Protein AF-A0A7S0FG31-F1 (afdb_monomer)

Secondary structure (DSSP, 8-state):
-BT-SS--THHHHHHHHTT--EEEES-B-HHHHHHHHHTT-EEEE--HHHHHHHHHHHTSTT---EEETTTTEEE-TTS-EEE----HHHHHHHHHT--HHHHHHTTHHHHHHHHHHHHHH-GGGS-S-S---SS----TT-TTTT------

Nearest PDB structures (foldseek):
  3q3w-assembly1_A  TM=9.425E-01  e=3.812E-07  Campylobacter jejuni subsp. jejuni IA3902
  3h5j-assembly1_A  TM=9.191E-01  e=7.763E-07  Mycobacterium tuberculosis
  2b3y-assembly2_B  TM=6.853E-01  e=4.796E-03  Homo sapiens

InterPro domains:
  IPR000573 Aconitase A/isopropylmalate dehydratase small subunit, swivel domain [PF00694] (1-48)
  IPR000573 Aconitase A/isopropylmalate dehydratase small subunit, swivel domain [PF27512] (52-87)
  IPR004431 3-isopropylmalate dehydratase, small subunit [NF002458] (1-125)
  IPR004431 3-isopropylmalate dehydratase, small subunit [TIGR00171] (1-111)
  IPR015928 Aconitase/3-isopropylmalate dehydratase, swivel [G3DSA:3.20.19.10] (1-103)
  IPR033940 3-isopropylmalate dehydratase, swivel domain [cd01577] (1-69)
  IPR050075 3-isopropylmalate dehydratase small subunit [PTHR43345] (1-119)

Radius of gyration: 27.03 Å; Cα contacts (8 Å, |Δi|>4): 146; chains: 1; bounding box: 67×28×75 Å

Organism: NCBI:txid265543

Mean predicted aligned error: 11.24 Å

pLDDT: mean 84.59, std 15.03, range [33.25, 97.81]

Foldseek 3Di:
DPPPDDLDLVVLVVCVVVVAQEDEDQDDDPNVCVSSLLVLHHDWHDDPVVVVVVVVQVVDPPFDWDQDLVQQWTAGPVGDIDHTDDDPVSSVCNVVVNHPVNVVVVCVVVVVVVVVVCCVVPVPVVDPDPPPDPDDDDDPPDPPPPPPDDDD

Sequence (152 aa):
NFGCGSSREHAPWSINDLGIRCIISTSFADIFYNNCFNNGMLPLTLPRDQIETLLEDAATPGTEITVDLENQKVIRPNGDEYSFEIDVFRKNCLVNGLDKIGLTLEKVDEISAFETKRSELYPWLDGASVRVPDEVMMYPESPFAKEATAAA

Solvent-accessible surface area (backbone atoms only — not comparable to full-atom values): 9429 Å² total; per-residue (Å²): 87,5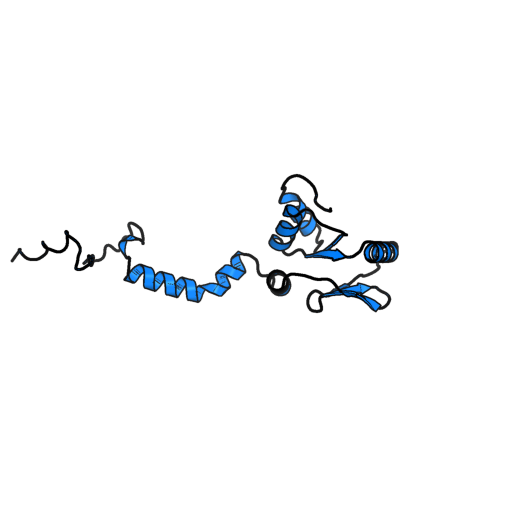0,67,63,75,77,92,53,74,64,57,53,48,57,44,43,75,73,66,51,48,67,48,81,39,73,36,58,22,71,64,44,48,55,47,24,53,75,67,66,26,46,77,42,58,48,60,63,69,61,50,53,52,54,50,58,54,56,69,45,86,90,58,63,71,46,74,42,74,90,81,29,31,40,37,43,80,88,68,54,72,45,80,50,84,76,59,69,68,61,49,50,26,55,77,71,68,44,46,79,62,48,63,50,55,77,38,48,68,61,51,52,53,49,50,54,53,42,49,73,77,42,56,79,74,65,55,95,43,96,72,69,64,98,67,79,85,65,57,90,85,39,91,78,61,82,76,89,82,87,82,135

Structure (mmCIF, N/CA/C/O backbone):
data_AF-A0A7S0FG31-F1
#
_entry.id   AF-A0A7S0FG31-F1
#
loop_
_atom_site.group_PDB
_atom_site.id
_atom_site.type_symbol
_atom_site.label_atom_id
_atom_site.label_alt_id
_atom_site.label_comp_id
_atom_site.label_asym_id
_atom_site.label_entity_id
_atom_site.label_seq_id
_atom_site.pdbx_PDB_ins_code
_atom_site.Cartn_x
_atom_site.Cartn_y
_atom_site.Cartn_z
_atom_site.occupancy
_atom_site.B_iso_or_equiv
_atom_site.auth_seq_id
_atom_site.auth_comp_id
_atom_site.auth_asym_id
_atom_site.auth_atom_id
_atom_site.pdbx_PDB_model_num
ATOM 1 N N . ASN A 1 1 ? -5.452 12.853 8.094 1.00 87.62 1 ASN A N 1
ATOM 2 C CA . ASN A 1 1 ? -4.176 13.494 7.706 1.00 87.62 1 ASN A CA 1
ATOM 3 C C . ASN A 1 1 ? -3.018 12.822 8.447 1.00 87.62 1 ASN A C 1
ATOM 5 O O . ASN A 1 1 ? -2.228 13.473 9.126 1.00 87.62 1 ASN A O 1
ATOM 9 N N . PHE A 1 2 ? -2.964 11.492 8.388 1.00 91.75 2 PHE A N 1
ATOM 10 C CA . PHE A 1 2 ? -1.920 10.704 9.029 1.00 91.75 2 PHE A CA 1
ATOM 11 C C . PHE A 1 2 ? -0.598 10.873 8.273 1.00 91.75 2 PHE A C 1
ATOM 13 O O . PHE A 1 2 ? -0.593 10.990 7.047 1.00 91.75 2 PHE A O 1
ATOM 20 N N . GLY A 1 3 ? 0.519 10.911 9.001 1.00 88.12 3 GLY A N 1
ATOM 21 C CA . GLY A 1 3 ? 1.837 11.148 8.405 1.00 88.12 3 GLY A CA 1
ATOM 22 C C . GLY A 1 3 ? 2.056 12.589 7.927 1.00 88.12 3 GLY A C 1
ATOM 23 O O . GLY A 1 3 ? 2.946 12.836 7.118 1.00 88.12 3 GLY A O 1
ATOM 24 N N . CYS A 1 4 ? 1.252 13.544 8.406 1.00 89.88 4 CYS A N 1
ATOM 25 C CA . CYS A 1 4 ? 1.445 14.963 8.127 1.00 89.88 4 CYS A CA 1
ATOM 26 C C . CYS A 1 4 ? 2.769 15.470 8.700 1.00 89.88 4 CYS A C 1
ATOM 28 O O . CYS A 1 4 ? 3.095 15.219 9.860 1.00 89.88 4 CYS A O 1
ATOM 30 N N . GLY A 1 5 ? 3.501 16.244 7.905 1.00 82.62 5 GLY A N 1
ATOM 31 C CA . GLY A 1 5 ? 4.761 16.843 8.316 1.00 82.62 5 GLY A CA 1
ATOM 32 C C . GLY A 1 5 ? 5.760 16.915 7.172 1.00 82.62 5 GLY A C 1
ATOM 33 O O . GLY A 1 5 ? 5.404 16.841 5.998 1.00 82.62 5 GLY A O 1
ATOM 34 N N . SER A 1 6 ? 7.030 17.078 7.535 1.00 72.81 6 SER A N 1
ATOM 35 C CA . SER A 1 6 ? 8.126 17.046 6.565 1.00 72.81 6 SER A CA 1
ATOM 36 C C . SER A 1 6 ? 8.267 15.660 5.936 1.00 72.81 6 SER A C 1
ATOM 38 O O . SER A 1 6 ? 8.028 14.647 6.594 1.00 72.81 6 SER A O 1
ATOM 40 N N . SER A 1 7 ? 8.696 15.634 4.669 1.00 68.38 7 SER A N 1
ATOM 41 C CA . SER A 1 7 ? 9.089 14.406 3.978 1.00 68.38 7 SER A CA 1
ATOM 42 C C . SER A 1 7 ? 10.225 13.731 4.738 1.00 68.38 7 SER A C 1
ATOM 44 O O . SER A 1 7 ? 11.382 14.138 4.642 1.00 68.38 7 SER A O 1
ATOM 46 N N . ARG A 1 8 ? 9.889 12.735 5.553 1.00 82.25 8 ARG A N 1
ATOM 47 C CA . ARG A 1 8 ? 10.850 11.887 6.252 1.00 82.25 8 ARG A CA 1
ATOM 48 C C . ARG A 1 8 ? 10.538 10.454 5.876 1.00 82.25 8 ARG A C 1
ATOM 50 O O . ARG A 1 8 ? 9.659 9.834 6.467 1.00 82.25 8 ARG A O 1
ATOM 57 N N . GLU A 1 9 ? 11.268 9.936 4.897 1.00 80.00 9 GLU A N 1
ATOM 58 C CA . GLU A 1 9 ? 11.148 8.546 4.428 1.00 80.00 9 GLU A CA 1
ATOM 59 C C . GLU A 1 9 ? 11.400 7.530 5.549 1.00 80.00 9 GLU A C 1
ATOM 61 O O . GLU A 1 9 ? 10.875 6.425 5.522 1.00 80.00 9 GLU A O 1
ATOM 66 N N . HIS A 1 10 ? 12.101 7.947 6.605 1.00 85.69 10 HIS A N 1
ATOM 67 C CA . HIS A 1 10 ? 12.357 7.121 7.778 1.00 85.69 10 HIS A CA 1
ATOM 68 C C . HIS A 1 10 ? 11.076 6.762 8.548 1.00 85.69 10 HIS A C 1
ATOM 70 O O . HIS A 1 10 ? 11.048 5.744 9.229 1.00 85.69 10 HIS A O 1
ATOM 76 N N . ALA A 1 11 ? 10.017 7.578 8.464 1.00 88.81 11 ALA A N 1
ATOM 77 C CA . ALA A 1 11 ? 8.769 7.307 9.176 1.00 88.81 11 ALA A CA 1
ATOM 78 C C . ALA A 1 11 ? 8.085 6.010 8.692 1.00 88.81 11 ALA A C 1
ATOM 80 O O . ALA A 1 11 ? 7.847 5.137 9.527 1.00 88.81 11 ALA A O 1
ATOM 81 N N . PRO A 1 12 ? 7.793 5.825 7.388 1.00 88.44 12 PRO A N 1
ATOM 82 C CA . PRO A 1 12 ? 7.260 4.555 6.901 1.00 88.44 12 PRO A CA 1
ATOM 83 C C . PRO A 1 12 ? 8.231 3.385 7.097 1.00 88.44 12 PRO A C 1
ATOM 85 O O . PRO A 1 12 ? 7.761 2.299 7.411 1.00 88.44 12 PRO A O 1
ATOM 88 N N . TRP A 1 13 ? 9.554 3.590 7.018 1.00 88.88 13 TRP A N 1
ATOM 89 C CA . TRP A 1 13 ? 10.528 2.530 7.330 1.00 88.88 13 TRP A CA 1
ATOM 90 C C . TRP A 1 13 ? 10.373 2.008 8.750 1.00 88.88 13 TRP A C 1
ATOM 92 O O . TRP A 1 13 ? 10.181 0.817 8.943 1.00 88.88 13 TRP A O 1
ATOM 102 N N . SER A 1 14 ? 10.346 2.906 9.738 1.00 91.31 14 SER A N 1
ATOM 103 C CA . SER A 1 14 ? 10.184 2.504 11.137 1.00 91.31 14 SER A CA 1
ATOM 104 C C . SER A 1 14 ? 8.870 1.760 11.385 1.00 91.31 14 SER A C 1
ATOM 106 O O . SER A 1 14 ? 8.832 0.842 12.193 1.00 91.31 14 SER A O 1
ATOM 108 N N . ILE A 1 15 ? 7.788 2.135 10.696 1.00 92.31 15 ILE A N 1
ATOM 109 C CA . ILE A 1 15 ? 6.496 1.446 10.823 1.00 92.31 15 ILE A CA 1
ATOM 110 C C . ILE A 1 15 ? 6.557 0.056 10.172 1.00 92.31 15 ILE A C 1
ATOM 112 O O . ILE A 1 15 ? 6.078 -0.915 10.757 1.00 92.31 15 ILE A O 1
ATOM 116 N N . ASN A 1 16 ? 7.166 -0.052 8.993 1.00 92.06 16 ASN A N 1
ATOM 117 C CA . ASN A 1 16 ? 7.330 -1.327 8.304 1.00 92.06 16 ASN A CA 1
ATOM 118 C C . ASN A 1 16 ? 8.244 -2.290 9.080 1.00 92.06 16 ASN A C 1
ATOM 120 O O . ASN A 1 16 ? 7.927 -3.470 9.190 1.00 92.06 16 ASN A O 1
ATOM 124 N N . ASP A 1 17 ? 9.326 -1.783 9.677 1.00 92.56 17 ASP A N 1
ATOM 125 C CA . ASP A 1 17 ? 10.269 -2.557 10.498 1.00 92.56 17 ASP A CA 1
ATOM 126 C C . ASP A 1 17 ? 9.614 -3.109 11.774 1.00 92.56 17 ASP A C 1
ATOM 128 O O . ASP A 1 17 ? 9.994 -4.172 12.262 1.00 92.56 17 ASP A O 1
ATOM 132 N N . LEU A 1 18 ? 8.583 -2.429 12.293 1.00 94.50 18 LEU A N 1
ATOM 133 C CA . LEU A 1 18 ? 7.728 -2.951 13.368 1.00 94.50 18 LEU A CA 1
ATOM 134 C C . LEU A 1 18 ? 6.802 -4.090 12.905 1.00 94.50 18 LEU A C 1
ATOM 136 O O . LEU A 1 18 ? 6.093 -4.671 13.724 1.00 94.50 18 LEU A O 1
ATOM 140 N N . GLY A 1 19 ? 6.782 -4.407 11.610 1.00 92.94 19 GLY A N 1
ATOM 141 C CA . GLY A 1 19 ? 5.924 -5.427 11.014 1.00 92.94 19 GLY A CA 1
ATOM 142 C C . GLY A 1 19 ? 4.523 -4.934 10.649 1.00 92.94 19 GLY A C 1
ATOM 143 O O . GLY A 1 19 ? 3.671 -5.742 10.282 1.00 92.94 19 GLY A O 1
ATOM 144 N N . ILE A 1 20 ? 4.255 -3.627 10.721 1.00 94.19 20 ILE A N 1
ATOM 145 C CA . ILE A 1 20 ? 2.951 -3.065 10.349 1.00 94.19 20 ILE A CA 1
ATOM 146 C C . ILE A 1 20 ? 2.883 -2.945 8.826 1.00 94.19 20 ILE A C 1
ATOM 148 O O . ILE A 1 20 ? 3.620 -2.176 8.214 1.00 94.19 20 ILE A O 1
ATOM 152 N N . ARG A 1 21 ? 1.961 -3.689 8.207 1.00 93.00 21 ARG A N 1
ATOM 153 C CA . ARG A 1 21 ? 1.811 -3.749 6.740 1.00 93.00 21 ARG A CA 1
ATOM 154 C C . ARG A 1 21 ? 0.680 -2.887 6.188 1.00 93.00 21 ARG A C 1
ATOM 156 O O . ARG A 1 21 ? 0.718 -2.516 5.019 1.00 93.00 21 ARG A O 1
ATOM 163 N N . CYS A 1 22 ? -0.307 -2.548 7.012 1.00 95.62 22 CYS A N 1
ATOM 164 C CA . CYS A 1 22 ? -1.457 -1.742 6.618 1.00 95.62 22 CYS A CA 1
ATOM 165 C C . CYS A 1 22 ? -1.742 -0.672 7.674 1.00 95.62 22 CYS A C 1
ATOM 167 O O . CYS A 1 22 ? -1.668 -0.942 8.872 1.00 95.62 22 CYS A O 1
ATOM 169 N N . ILE A 1 23 ? -2.081 0.537 7.229 1.00 95.81 23 ILE A N 1
ATOM 170 C CA . ILE A 1 23 ? -2.512 1.644 8.088 1.00 95.81 23 ILE A CA 1
ATOM 171 C C . ILE A 1 23 ? -3.865 2.111 7.577 1.00 95.81 23 ILE A C 1
ATOM 173 O O . ILE A 1 23 ? -3.982 2.438 6.402 1.00 95.81 23 ILE A O 1
ATOM 177 N N . ILE A 1 24 ? -4.864 2.188 8.452 1.00 96.38 24 ILE A N 1
ATOM 178 C CA . ILE A 1 24 ? -6.203 2.673 8.106 1.00 96.38 24 ILE A CA 1
ATOM 179 C C . ILE A 1 24 ? -6.380 4.084 8.678 1.00 96.38 24 ILE A C 1
ATOM 181 O O . ILE A 1 24 ? -6.109 4.321 9.856 1.00 96.38 24 ILE A O 1
ATOM 185 N N . SER A 1 25 ? -6.798 5.048 7.856 1.00 96.38 25 SER A N 1
ATOM 186 C CA . SER A 1 25 ? -7.054 6.426 8.300 1.00 96.38 25 SER A CA 1
ATOM 187 C C . SER A 1 25 ? -8.121 7.121 7.455 1.00 96.38 25 SER A C 1
ATOM 189 O O . SER A 1 25 ? -8.495 6.641 6.395 1.00 96.38 25 SER A O 1
ATOM 191 N N . THR A 1 26 ? -8.607 8.284 7.896 1.00 96.25 26 THR A N 1
ATOM 192 C CA . THR A 1 26 ? -9.549 9.105 7.112 1.00 96.25 26 THR A CA 1
ATOM 193 C C . THR A 1 26 ? -8.877 9.851 5.966 1.00 96.25 26 THR A C 1
ATOM 195 O O . THR A 1 26 ? -9.535 10.260 5.016 1.00 96.25 2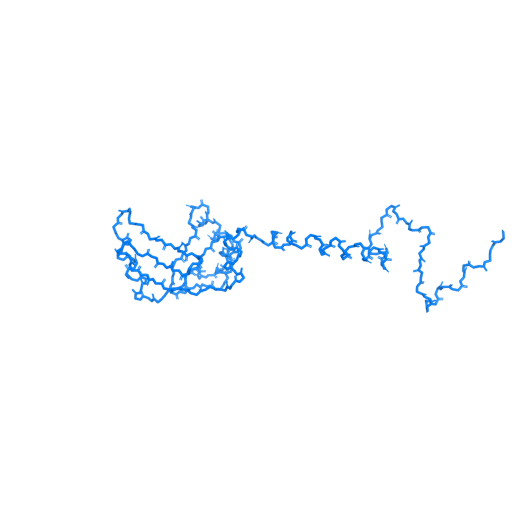6 THR A O 1
ATOM 198 N N . SER A 1 27 ? -7.571 10.095 6.076 1.00 95.69 27 SER A N 1
ATOM 199 C CA . SER A 1 27 ? -6.742 10.662 5.012 1.00 95.69 27 SER A CA 1
ATOM 200 C C . SER A 1 27 ? -5.269 10.583 5.386 1.00 95.69 27 SER A C 1
ATOM 202 O O . SER A 1 27 ? -4.919 10.595 6.572 1.00 95.69 27 SER A O 1
ATOM 204 N N . PHE A 1 28 ? -4.399 10.610 4.384 1.00 94.69 28 PHE A N 1
ATOM 205 C CA . PHE A 1 28 ? -2.946 10.618 4.538 1.00 94.69 28 PHE A CA 1
ATOM 206 C C . PHE A 1 28 ? -2.352 11.901 3.969 1.00 94.69 28 PHE A C 1
ATOM 208 O O . PHE A 1 28 ? -2.946 12.525 3.096 1.00 94.69 28 PHE A O 1
ATOM 215 N N . ALA A 1 29 ? -1.178 12.285 4.460 1.00 94.06 29 ALA A N 1
ATOM 216 C CA . ALA A 1 29 ? -0.372 13.286 3.779 1.00 94.06 29 ALA A CA 1
ATOM 217 C C . ALA A 1 29 ? 0.253 12.675 2.517 1.00 94.06 29 ALA A C 1
ATOM 219 O O . ALA A 1 29 ? 0.799 11.572 2.577 1.00 94.06 29 ALA A O 1
ATOM 220 N N . ASP A 1 30 ? 0.217 13.400 1.399 1.00 90.38 30 ASP A N 1
ATOM 221 C CA . ASP A 1 30 ? 0.564 12.883 0.064 1.00 90.38 30 ASP A CA 1
ATOM 222 C C . ASP A 1 30 ? 1.940 12.209 0.003 1.00 90.38 30 ASP A C 1
ATOM 224 O O . ASP A 1 30 ? 2.115 11.145 -0.590 1.00 90.38 30 ASP A O 1
ATOM 228 N N . ILE A 1 31 ? 2.931 12.818 0.655 1.00 91.31 31 ILE A N 1
ATOM 229 C CA . ILE A 1 31 ? 4.302 12.307 0.680 1.00 91.31 31 ILE A CA 1
ATOM 230 C C . ILE A 1 31 ? 4.374 10.985 1.448 1.00 91.31 31 ILE A C 1
ATOM 232 O O . ILE A 1 31 ? 4.945 10.011 0.961 1.00 91.31 31 ILE A O 1
ATOM 236 N N . PHE A 1 32 ? 3.771 10.939 2.637 1.00 92.75 32 PHE A N 1
ATOM 237 C CA . PHE A 1 32 ? 3.731 9.726 3.447 1.00 92.75 32 PHE A CA 1
ATOM 238 C C . PHE A 1 32 ? 2.995 8.604 2.709 1.00 92.75 32 PHE A C 1
ATOM 240 O O . PHE A 1 32 ? 3.505 7.490 2.625 1.00 92.75 32 PHE A O 1
ATOM 247 N N . TYR A 1 33 ? 1.852 8.929 2.099 1.00 92.81 33 TYR A N 1
ATOM 248 C CA 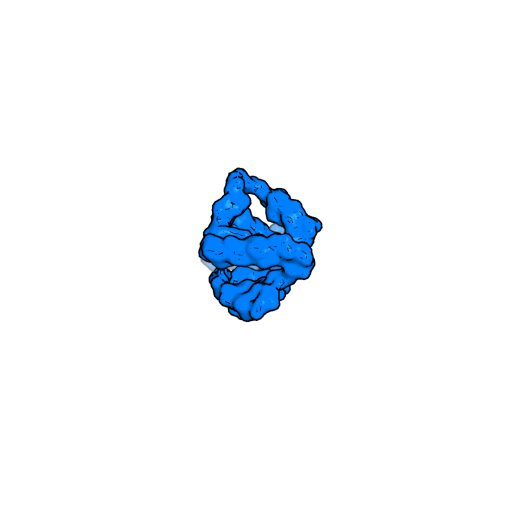. TYR A 1 33 ? 1.047 8.010 1.298 1.00 92.81 33 TYR A CA 1
ATOM 249 C C . TYR A 1 33 ? 1.873 7.343 0.193 1.00 92.81 33 TYR A C 1
ATOM 251 O O . TYR A 1 33 ? 1.895 6.119 0.084 1.00 92.81 33 TYR A O 1
ATOM 259 N N . ASN A 1 34 ? 2.620 8.129 -0.585 1.00 91.12 34 ASN A N 1
ATOM 260 C CA . ASN A 1 34 ? 3.472 7.599 -1.650 1.00 91.12 34 ASN A CA 1
ATOM 261 C C . ASN A 1 34 ? 4.641 6.762 -1.111 1.00 91.12 34 ASN A C 1
ATOM 263 O O . ASN A 1 34 ? 4.983 5.732 -1.694 1.00 91.12 34 ASN A O 1
ATOM 267 N N . ASN A 1 35 ? 5.236 7.169 0.009 1.00 90.69 35 ASN A N 1
ATOM 268 C CA . ASN A 1 35 ? 6.337 6.426 0.613 1.00 90.69 35 ASN A CA 1
ATOM 269 C C . ASN A 1 35 ? 5.893 5.082 1.196 1.00 90.69 35 ASN A C 1
ATOM 271 O O . ASN A 1 35 ? 6.675 4.138 1.151 1.00 90.69 35 ASN A O 1
ATOM 275 N N . CYS A 1 36 ? 4.660 4.946 1.688 1.00 92.56 36 CYS A N 1
ATOM 276 C CA . CYS A 1 36 ? 4.138 3.645 2.114 1.00 92.56 36 CYS A CA 1
ATOM 277 C C . CYS A 1 36 ? 4.156 2.620 0.971 1.00 92.56 36 CYS A C 1
ATOM 279 O O . CYS A 1 36 ? 4.677 1.523 1.157 1.00 92.56 36 CYS A O 1
ATOM 281 N N . PHE A 1 37 ? 3.689 2.990 -0.228 1.00 90.81 37 PHE A N 1
ATOM 282 C CA . PHE A 1 37 ? 3.702 2.077 -1.380 1.00 90.81 37 PHE A CA 1
ATOM 283 C C . PHE A 1 37 ? 5.115 1.683 -1.805 1.00 90.81 37 PHE A C 1
ATOM 285 O O . PHE A 1 37 ? 5.359 0.517 -2.096 1.00 90.81 37 PHE A O 1
ATOM 292 N N . ASN A 1 38 ? 6.064 2.625 -1.778 1.00 87.81 38 ASN A N 1
ATOM 293 C CA . ASN A 1 38 ? 7.470 2.325 -2.076 1.00 87.81 38 ASN A CA 1
ATOM 294 C C . ASN A 1 38 ? 8.086 1.315 -1.091 1.00 87.81 38 ASN A C 1
ATOM 296 O O . ASN A 1 38 ? 9.083 0.689 -1.425 1.00 87.81 38 ASN A O 1
ATOM 300 N N . ASN A 1 39 ? 7.505 1.170 0.103 1.00 88.50 39 ASN A N 1
ATOM 301 C CA . ASN A 1 39 ? 7.953 0.248 1.144 1.00 88.50 39 ASN A CA 1
ATOM 302 C C . ASN A 1 39 ? 7.043 -0.984 1.292 1.00 88.50 39 ASN A C 1
ATOM 304 O O . ASN A 1 39 ? 7.131 -1.693 2.289 1.00 88.50 39 ASN A O 1
ATOM 308 N N . GLY A 1 40 ? 6.149 -1.243 0.330 1.00 90.00 40 GLY A N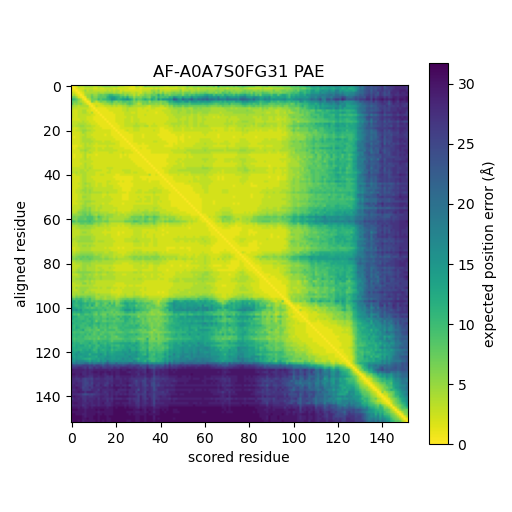 1
ATOM 309 C CA . GLY A 1 40 ? 5.287 -2.429 0.364 1.00 90.00 40 GLY A CA 1
ATOM 310 C C . GLY A 1 40 ? 4.216 -2.397 1.462 1.00 90.00 40 GLY A C 1
ATOM 311 O O . GLY A 1 40 ? 3.774 -3.454 1.929 1.00 90.00 40 GLY A O 1
ATOM 312 N N . MET A 1 41 ? 3.820 -1.196 1.891 1.00 94.00 41 MET A N 1
ATOM 313 C CA . MET A 1 41 ? 2.760 -0.970 2.868 1.00 94.00 41 MET A CA 1
ATOM 314 C C . MET A 1 41 ? 1.496 -0.439 2.194 1.00 94.00 41 MET A C 1
ATOM 316 O O . MET A 1 41 ? 1.567 0.343 1.243 1.00 94.00 41 MET A O 1
ATOM 320 N N . LEU A 1 42 ? 0.339 -0.798 2.749 1.00 96.25 42 LEU A N 1
ATOM 321 C CA . LEU A 1 42 ? -0.970 -0.337 2.300 1.00 96.25 42 LEU A CA 1
ATOM 322 C C . LEU A 1 42 ? -1.502 0.793 3.202 1.00 96.25 42 LEU A C 1
ATOM 324 O O . LEU A 1 42 ? -1.993 0.526 4.300 1.00 96.25 42 LEU A O 1
ATOM 328 N N . PRO A 1 43 ? -1.436 2.063 2.775 1.00 95.69 43 PRO A N 1
ATOM 329 C CA . PRO A 1 43 ? -2.209 3.133 3.390 1.00 95.69 43 PRO A CA 1
ATOM 330 C C . PRO A 1 43 ? -3.648 3.095 2.850 1.00 95.69 43 PRO A C 1
ATOM 332 O O . PRO A 1 43 ? -3.899 3.369 1.678 1.00 95.69 43 PRO A O 1
ATOM 335 N N . LEU A 1 44 ? -4.599 2.744 3.708 1.00 96.50 44 LEU A N 1
ATOM 336 C CA . LEU A 1 44 ? -5.998 2.506 3.368 1.00 96.50 44 LEU A CA 1
ATOM 337 C C . LEU A 1 44 ? -6.873 3.636 3.910 1.00 96.50 44 LEU A C 1
ATOM 339 O O . LEU A 1 44 ? -6.802 3.984 5.091 1.00 96.50 44 LEU A O 1
ATOM 343 N N . THR A 1 45 ? -7.706 4.214 3.044 1.00 96.38 45 THR A N 1
ATOM 344 C CA . THR A 1 45 ? -8.606 5.307 3.427 1.00 96.38 45 THR A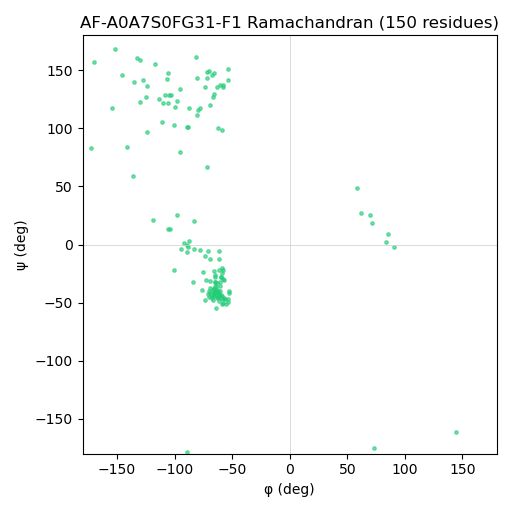 CA 1
ATOM 345 C C . THR A 1 45 ? -10.035 4.808 3.596 1.00 96.38 45 THR A C 1
ATOM 347 O O . THR A 1 45 ? -10.561 4.186 2.679 1.00 96.38 45 THR A O 1
ATOM 350 N N . LEU A 1 46 ? -10.663 5.109 4.737 1.00 97.25 46 LEU A N 1
ATOM 351 C CA . LEU A 1 46 ? -12.086 4.846 4.990 1.00 97.25 46 LEU A CA 1
ATOM 352 C C . LEU A 1 46 ? -12.802 6.092 5.537 1.00 97.25 46 LEU A C 1
ATOM 354 O O . LEU A 1 46 ? -12.159 6.983 6.107 1.00 97.25 46 LEU A O 1
ATOM 358 N N . PRO A 1 47 ? -14.138 6.156 5.402 1.00 97.31 47 PRO A N 1
ATOM 359 C CA . PRO A 1 47 ? -14.977 7.103 6.128 1.00 97.31 47 PRO A CA 1
ATOM 360 C C . PRO A 1 47 ? -14.761 7.048 7.649 1.00 97.31 47 PRO A C 1
ATOM 362 O O . PRO A 1 47 ? -14.396 6.015 8.212 1.00 97.31 47 PRO A O 1
ATOM 365 N N . ARG A 1 48 ? -14.981 8.180 8.331 1.00 96.62 48 ARG A N 1
ATOM 366 C CA . ARG A 1 48 ? -14.722 8.306 9.776 1.00 96.62 48 ARG A CA 1
ATOM 367 C C . ARG A 1 48 ? -15.569 7.346 10.612 1.00 96.62 48 ARG A C 1
ATOM 369 O O . ARG A 1 48 ? -15.032 6.752 11.535 1.00 96.62 48 ARG A O 1
ATOM 376 N N . ASP A 1 49 ? -16.842 7.204 10.278 1.00 97.38 49 ASP A N 1
ATOM 377 C CA . ASP A 1 49 ? -17.793 6.311 10.943 1.00 97.38 49 ASP A CA 1
ATOM 378 C C . ASP A 1 49 ? -17.306 4.856 10.933 1.00 97.38 49 ASP A C 1
ATOM 380 O O . ASP A 1 49 ? -17.260 4.211 11.975 1.00 97.38 49 ASP A O 1
ATOM 384 N N . GLN A 1 50 ? -16.826 4.372 9.785 1.00 97.00 50 GLN A N 1
ATOM 385 C CA . GLN A 1 50 ? -16.274 3.020 9.668 1.00 97.00 50 GLN A CA 1
ATOM 386 C C . GLN A 1 50 ? -14.992 2.853 10.490 1.00 97.00 50 GLN A C 1
ATOM 388 O O . GLN A 1 50 ? -14.784 1.816 11.112 1.00 97.00 50 GLN A O 1
ATOM 393 N N . ILE A 1 51 ? -14.135 3.876 10.535 1.00 96.25 51 ILE A N 1
ATOM 394 C CA . ILE A 1 51 ? -12.909 3.850 11.347 1.00 96.25 51 ILE A CA 1
ATOM 395 C C . ILE A 1 51 ? -13.232 3.822 12.838 1.00 96.25 51 ILE A C 1
ATOM 397 O O . ILE A 1 51 ? -12.575 3.097 13.577 1.00 96.25 51 ILE A O 1
ATOM 401 N N . GLU A 1 52 ? -14.223 4.590 13.286 1.00 96.62 52 GLU A N 1
ATOM 402 C CA . GLU A 1 52 ? -14.682 4.569 14.678 1.00 96.62 52 GLU A CA 1
ATOM 403 C C . GLU A 1 52 ? -15.175 3.170 15.059 1.00 96.62 52 GLU A C 1
ATOM 405 O O . GLU A 1 52 ? -14.744 2.636 16.078 1.00 96.62 52 GLU A O 1
ATOM 410 N N . THR A 1 53 ? -15.947 2.514 14.189 1.00 96.06 53 THR A N 1
ATOM 411 C CA . THR A 1 53 ? -16.358 1.118 14.393 1.00 96.06 53 THR A CA 1
ATOM 412 C C . THR A 1 53 ? -15.169 0.148 14.447 1.00 96.06 53 THR A C 1
ATOM 414 O O . THR A 1 53 ? -15.109 -0.706 15.328 1.00 96.06 53 THR A O 1
ATOM 417 N N . LEU A 1 54 ? -14.178 0.289 13.560 1.00 95.62 54 LEU A N 1
ATOM 418 C CA . LEU A 1 54 ? -12.969 -0.549 13.602 1.00 95.62 54 LEU A CA 1
ATOM 419 C C . LEU A 1 54 ? -12.131 -0.311 14.870 1.00 95.62 54 LEU A C 1
ATOM 421 O O . LEU A 1 54 ? -11.486 -1.236 15.363 1.00 95.62 54 LEU A O 1
ATOM 425 N N . LEU A 1 55 ? -12.124 0.913 15.406 1.00 95.12 55 LEU A N 1
ATOM 426 C CA . LEU A 1 55 ? -11.466 1.230 16.676 1.00 95.12 55 LEU A CA 1
ATOM 427 C C . LEU A 1 55 ? -12.189 0.588 17.867 1.00 95.12 55 LEU A C 1
ATOM 429 O O . LEU A 1 55 ? -11.520 0.129 18.792 1.00 95.12 55 LEU A O 1
ATOM 433 N N . GLU A 1 56 ? -13.523 0.536 17.841 1.00 95.38 56 GLU A N 1
ATOM 434 C CA . GLU A 1 56 ? -14.320 -0.188 18.839 1.00 95.38 56 GLU A CA 1
ATOM 435 C C . GLU A 1 56 ? -14.017 -1.691 18.811 1.00 95.38 56 GLU A C 1
ATOM 437 O O . GLU A 1 56 ? -13.768 -2.280 19.864 1.00 95.38 56 GLU A O 1
ATOM 442 N N . ASP A 1 57 ? -13.944 -2.296 17.621 1.00 93.88 57 ASP A N 1
ATOM 443 C CA . ASP A 1 57 ? -13.552 -3.703 17.469 1.00 93.88 57 ASP A CA 1
ATOM 444 C C . ASP A 1 57 ? -12.137 -3.942 18.033 1.00 93.88 57 ASP A C 1
ATOM 446 O O . ASP A 1 57 ? -11.904 -4.865 18.818 1.00 93.88 57 ASP A O 1
ATOM 450 N N . ALA A 1 58 ? -11.188 -3.062 17.697 1.00 92.75 58 ALA A N 1
ATOM 451 C CA . ALA A 1 58 ? -9.797 -3.149 18.139 1.00 92.75 58 ALA A CA 1
ATOM 452 C C . ALA A 1 58 ? -9.592 -2.890 19.645 1.00 92.75 58 ALA A C 1
ATOM 454 O O . ALA A 1 58 ? -8.514 -3.180 20.172 1.00 92.75 58 ALA A O 1
ATOM 455 N N . ALA A 1 59 ? -10.598 -2.370 20.359 1.00 93.94 59 ALA A N 1
ATOM 456 C CA . ALA A 1 59 ? -10.523 -2.173 21.807 1.00 93.94 59 ALA A CA 1
ATOM 457 C C . ALA A 1 59 ? -10.437 -3.503 22.573 1.00 93.94 59 ALA A C 1
ATOM 459 O O . ALA A 1 59 ? -9.935 -3.534 23.700 1.00 93.94 59 ALA A O 1
ATOM 460 N N . THR A 1 60 ? -10.897 -4.602 21.966 1.00 93.44 60 THR A N 1
ATOM 461 C CA . THR A 1 60 ? -10.762 -5.949 22.526 1.00 93.44 60 THR A CA 1
ATOM 462 C C . THR A 1 60 ? -9.419 -6.559 22.097 1.00 93.44 60 THR A C 1
ATOM 464 O O . THR A 1 60 ? -9.207 -6.776 20.900 1.00 93.44 60 THR A O 1
ATOM 467 N N . PRO A 1 61 ? -8.496 -6.871 23.030 1.00 91.62 61 PRO A N 1
ATOM 468 C CA . PRO A 1 61 ? -7.206 -7.463 22.685 1.00 91.62 61 PRO A CA 1
ATOM 469 C C . PRO A 1 61 ? -7.349 -8.811 21.971 1.00 91.62 61 PRO A C 1
ATOM 471 O O . PRO A 1 61 ? -8.137 -9.657 22.386 1.00 91.62 61 PRO A O 1
ATOM 474 N N . GLY A 1 62 ? -6.547 -9.024 20.926 1.00 90.75 62 GLY A N 1
ATOM 475 C CA . GLY A 1 62 ? -6.582 -10.251 20.120 1.00 90.75 62 GLY A CA 1
ATOM 476 C C . GLY A 1 62 ? -7.648 -10.257 19.022 1.00 90.75 62 GLY A C 1
ATOM 477 O O . GLY A 1 62 ? -7.771 -11.251 18.316 1.00 90.75 62 GLY A O 1
ATOM 478 N N . THR A 1 63 ? -8.396 -9.166 18.857 1.00 93.44 63 THR A N 1
ATOM 479 C CA . THR A 1 63 ? -9.332 -9.014 17.741 1.00 93.44 63 THR A CA 1
ATOM 480 C C . THR A 1 63 ? -8.582 -8.917 16.418 1.00 93.44 63 THR A C 1
ATOM 482 O O . THR A 1 63 ? -7.697 -8.075 16.258 1.00 93.44 63 THR A O 1
ATOM 485 N N . GLU A 1 64 ? -8.958 -9.763 15.461 1.00 94.56 64 GLU A N 1
ATOM 486 C CA . GLU A 1 64 ? -8.383 -9.776 14.119 1.00 94.56 64 GLU A CA 1
ATOM 487 C C . GLU A 1 64 ? -9.281 -9.010 13.145 1.00 94.56 64 GLU A C 1
ATOM 489 O O . GLU A 1 64 ? -10.458 -9.324 12.973 1.00 94.56 64 GLU A O 1
ATOM 494 N N . ILE A 1 65 ? -8.706 -8.008 12.484 1.00 95.50 65 ILE A N 1
ATOM 495 C CA . ILE A 1 65 ? -9.328 -7.293 11.369 1.00 95.50 65 ILE A CA 1
ATOM 496 C C . ILE A 1 65 ? -8.551 -7.684 10.119 1.00 95.50 65 ILE A C 1
ATOM 498 O O . ILE A 1 65 ? -7.335 -7.489 10.052 1.00 95.50 65 ILE A O 1
ATOM 502 N N . THR A 1 66 ? -9.244 -8.240 9.132 1.00 96.69 66 THR A N 1
ATOM 503 C CA . THR A 1 66 ? -8.608 -8.713 7.899 1.00 96.69 66 THR A CA 1
ATOM 504 C C . THR A 1 66 ? -8.699 -7.643 6.825 1.00 96.69 66 THR A C 1
ATOM 506 O O . THR A 1 66 ? -9.757 -7.062 6.602 1.00 96.69 66 THR A O 1
ATOM 509 N N . VAL A 1 67 ? -7.594 -7.388 6.129 1.00 97.12 67 VAL A N 1
ATOM 510 C CA . VAL A 1 67 ? -7.578 -6.523 4.947 1.00 97.12 67 VAL A CA 1
ATOM 511 C C . VAL A 1 67 ? -7.309 -7.392 3.729 1.00 97.12 67 VAL A C 1
ATOM 513 O O . VAL A 1 67 ? -6.188 -7.846 3.511 1.00 97.12 67 VAL A O 1
ATOM 516 N N . ASP A 1 68 ? -8.353 -7.624 2.946 1.00 96.25 68 ASP A N 1
ATOM 517 C CA . ASP A 1 68 ? -8.291 -8.332 1.677 1.00 96.25 68 ASP A CA 1
ATOM 518 C C . ASP A 1 68 ? -8.019 -7.326 0.555 1.00 96.25 68 ASP A C 1
ATOM 520 O O . ASP A 1 68 ? -8.900 -6.586 0.107 1.00 96.25 68 ASP A O 1
ATOM 524 N N . LEU A 1 69 ? -6.765 -7.278 0.113 1.00 95.12 69 LEU A N 1
ATOM 525 C CA . LEU A 1 69 ? -6.336 -6.376 -0.950 1.00 95.12 69 LEU A CA 1
ATOM 526 C C . LEU A 1 69 ? -6.837 -6.812 -2.335 1.00 95.12 69 LEU A C 1
ATOM 528 O O . LEU A 1 69 ? -7.077 -5.957 -3.192 1.00 95.12 69 LEU A O 1
ATOM 532 N N . GLU A 1 70 ? -7.016 -8.111 -2.573 1.00 93.19 70 GLU A N 1
ATOM 533 C CA . GLU A 1 70 ? -7.463 -8.631 -3.868 1.00 93.19 70 GLU A CA 1
ATOM 534 C C . GLU A 1 70 ? -8.922 -8.269 -4.127 1.00 93.19 70 GLU A C 1
ATOM 536 O O . GLU A 1 70 ? -9.249 -7.761 -5.205 1.00 93.19 70 GLU A O 1
ATOM 541 N N . ASN A 1 71 ? -9.772 -8.441 -3.118 1.00 95.88 71 ASN A N 1
ATOM 542 C CA . ASN A 1 71 ? -11.186 -8.080 -3.181 1.00 95.88 71 ASN A CA 1
ATOM 543 C C . ASN A 1 71 ? -11.459 -6.632 -2.749 1.00 95.88 71 ASN A C 1
ATOM 545 O O . ASN A 1 71 ? -12.580 -6.156 -2.909 1.00 95.88 71 ASN A O 1
ATOM 549 N N . GLN A 1 72 ? -10.438 -5.925 -2.252 1.00 96.81 72 GLN A N 1
ATOM 550 C CA . GLN A 1 72 ? -10.500 -4.536 -1.785 1.00 96.81 72 GLN A CA 1
ATOM 551 C C . GLN A 1 72 ? -11.514 -4.332 -0.652 1.00 96.81 72 GLN A C 1
ATOM 553 O O . GLN A 1 72 ? -12.347 -3.419 -0.676 1.00 96.81 72 GLN A O 1
ATOM 558 N N . LYS A 1 73 ? -11.428 -5.207 0.354 1.00 97.75 73 LYS A N 1
ATOM 559 C CA . LYS A 1 73 ? -12.321 -5.230 1.512 1.00 97.75 73 LYS A CA 1
ATOM 560 C C . LYS A 1 73 ? -11.560 -5.223 2.829 1.00 97.75 73 LYS A C 1
ATOM 562 O O . LYS A 1 73 ? -10.544 -5.893 2.981 1.00 97.75 73 LYS A O 1
ATOM 567 N N . VAL A 1 74 ? -12.094 -4.504 3.804 1.00 97.56 74 VAL A N 1
ATOM 568 C CA . VAL A 1 74 ? -11.759 -4.660 5.218 1.00 97.56 74 VAL A CA 1
ATOM 569 C C . VAL A 1 74 ? -12.857 -5.503 5.849 1.00 97.56 74 VAL A C 1
ATOM 571 O O . VAL A 1 74 ? -14.021 -5.111 5.817 1.00 97.56 74 VAL A O 1
ATOM 574 N N . ILE A 1 75 ? -12.492 -6.664 6.376 1.00 97.56 75 ILE A N 1
ATOM 575 C CA . ILE A 1 75 ? -13.402 -7.653 6.946 1.00 97.56 75 ILE A CA 1
ATOM 576 C C . ILE A 1 75 ? -13.267 -7.596 8.463 1.00 97.56 75 ILE A C 1
ATOM 578 O O . ILE A 1 75 ? -12.179 -7.774 9.026 1.00 97.56 75 ILE A O 1
ATOM 582 N N . ARG A 1 76 ? -14.392 -7.325 9.112 1.00 96.25 76 ARG A N 1
ATOM 583 C CA . ARG A 1 76 ? -14.517 -7.232 10.561 1.00 96.25 76 ARG A CA 1
ATOM 584 C C . ARG A 1 76 ? -14.651 -8.620 11.197 1.00 96.25 76 ARG A C 1
ATOM 586 O O . ARG A 1 76 ? -15.059 -9.568 10.524 1.00 96.25 76 ARG A O 1
ATOM 593 N N . PRO A 1 77 ? -14.404 -8.750 12.512 1.00 93.12 77 PRO A N 1
ATOM 594 C CA . PRO A 1 77 ? -14.528 -10.027 13.224 1.00 93.12 77 PRO A CA 1
ATOM 595 C C . PRO A 1 77 ? -15.933 -10.639 13.164 1.00 93.12 77 PRO A C 1
ATOM 597 O O . PRO A 1 77 ? -16.100 -11.852 13.252 1.00 93.12 77 PRO A O 1
ATOM 600 N N . ASN A 1 78 ? -16.957 -9.793 13.034 1.00 92.25 78 ASN A N 1
ATOM 601 C CA . ASN A 1 78 ? -18.356 -10.204 12.928 1.00 92.25 78 ASN A CA 1
ATOM 602 C C . ASN A 1 78 ? -18.778 -10.596 11.497 1.00 92.25 78 ASN A C 1
ATOM 604 O O . ASN A 1 78 ? -19.912 -11.031 11.310 1.00 92.25 78 ASN A O 1
ATOM 608 N N . GLY A 1 79 ? -17.885 -10.455 10.512 1.00 93.69 79 GLY A N 1
ATOM 609 C CA . GLY A 1 79 ? -18.141 -10.729 9.098 1.00 93.69 79 GLY A CA 1
ATOM 610 C C . GLY A 1 79 ? -18.646 -9.532 8.288 1.00 93.69 79 GLY A C 1
ATOM 611 O O . GLY A 1 79 ? -18.834 -9.676 7.083 1.00 93.69 79 GLY A O 1
ATOM 612 N N . ASP A 1 80 ? -18.849 -8.364 8.905 1.00 95.88 80 ASP A N 1
ATOM 613 C CA . ASP A 1 80 ? -19.180 -7.147 8.160 1.00 95.88 80 ASP A CA 1
ATOM 614 C C . ASP A 1 80 ? -17.987 -6.700 7.305 1.00 95.88 80 ASP A C 1
ATOM 616 O O . ASP A 1 80 ? -16.825 -6.818 7.704 1.00 95.88 80 ASP A O 1
ATOM 620 N N . GLU A 1 81 ? -18.279 -6.136 6.135 1.00 97.25 81 GLU A N 1
ATOM 621 C CA . GLU A 1 81 ? -17.264 -5.762 5.155 1.00 97.25 81 GLU A CA 1
ATOM 622 C C . GLU A 1 81 ? -17.352 -4.278 4.790 1.00 97.25 81 GLU A C 1
ATOM 624 O O . GLU A 1 81 ? -18.428 -3.752 4.494 1.00 97.25 81 GLU A O 1
ATOM 629 N N . TYR A 1 82 ? -16.196 -3.622 4.719 1.00 97.81 82 TYR A N 1
ATOM 630 C CA . TYR A 1 82 ? -16.052 -2.273 4.178 1.00 97.81 82 TYR A CA 1
ATOM 631 C C . TYR A 1 82 ? -15.222 -2.302 2.903 1.00 97.81 82 TYR A C 1
ATOM 633 O O . TYR A 1 82 ? -14.098 -2.795 2.892 1.00 97.81 82 TYR A O 1
ATOM 641 N N . SER A 1 83 ? -15.774 -1.765 1.818 1.00 97.31 83 SER A N 1
ATOM 642 C CA . SER A 1 83 ? -15.046 -1.637 0.553 1.00 97.31 83 SER A CA 1
ATOM 643 C C . SER A 1 83 ? -14.136 -0.414 0.578 1.00 97.31 83 SER A C 1
ATOM 645 O O . SER A 1 83 ? -14.512 0.633 1.107 1.00 97.31 83 SER A O 1
ATOM 647 N N . PHE A 1 84 ? -12.960 -0.532 -0.031 1.00 96.31 84 PHE A N 1
ATOM 648 C CA . PHE A 1 84 ? -12.037 0.584 -0.212 1.00 96.31 84 PHE A CA 1
ATOM 649 C C . PHE A 1 84 ? -11.516 0.644 -1.647 1.00 96.31 84 PHE A C 1
ATOM 651 O O . PHE A 1 84 ? -11.534 -0.335 -2.392 1.00 96.31 84 PHE A O 1
ATOM 658 N N . GLU A 1 85 ? -11.015 1.808 -2.039 1.00 93.44 85 GLU A N 1
ATOM 659 C CA . GLU A 1 85 ? -10.447 2.014 -3.367 1.00 93.44 85 GLU A CA 1
ATOM 660 C C . GLU A 1 85 ? -8.925 2.118 -3.303 1.00 93.44 85 GLU A C 1
ATOM 662 O O . GLU A 1 85 ? -8.346 2.697 -2.382 1.00 93.44 85 GLU A O 1
ATOM 667 N N . ILE A 1 86 ? -8.273 1.549 -4.313 1.00 93.56 86 ILE A N 1
ATOM 668 C CA . ILE A 1 86 ? -6.840 1.670 -4.550 1.00 93.56 86 ILE A CA 1
ATOM 669 C C . ILE A 1 86 ? -6.600 1.673 -6.058 1.00 93.56 86 ILE A C 1
ATOM 671 O O . ILE A 1 86 ? -7.297 1.006 -6.820 1.00 93.56 86 ILE A O 1
ATOM 675 N N . ASP A 1 87 ? -5.597 2.431 -6.483 1.00 93.38 87 ASP A N 1
ATOM 676 C CA . ASP A 1 87 ? -5.128 2.413 -7.861 1.00 93.38 87 ASP A CA 1
ATOM 677 C C . ASP A 1 87 ? -4.679 1.001 -8.290 1.00 93.38 87 ASP A C 1
ATOM 679 O O . ASP A 1 87 ? -3.984 0.294 -7.556 1.00 93.38 87 ASP A O 1
ATOM 683 N N . VAL A 1 88 ? -5.062 0.601 -9.505 1.00 91.62 88 VAL A N 1
ATOM 684 C CA . VAL A 1 88 ? -4.846 -0.758 -10.030 1.00 91.62 88 VAL A CA 1
ATOM 685 C C . VAL A 1 88 ? -3.361 -1.106 -10.093 1.00 91.62 88 VAL A C 1
ATOM 687 O O . VAL A 1 88 ? -2.974 -2.225 -9.755 1.00 91.62 88 VAL A O 1
ATOM 690 N N . PHE A 1 89 ? -2.519 -0.150 -10.487 1.00 89.00 89 PHE A N 1
ATOM 691 C CA . PHE A 1 89 ? -1.079 -0.365 -10.568 1.00 89.00 89 PHE A CA 1
ATOM 692 C C . PHE A 1 89 ? -0.475 -0.564 -9.176 1.00 89.00 89 PHE A C 1
ATOM 694 O O . PHE A 1 89 ? 0.248 -1.531 -8.950 1.00 89.00 89 PHE A O 1
ATOM 701 N N . ARG A 1 90 ? -0.840 0.278 -8.203 1.00 91.50 90 ARG A N 1
ATOM 702 C CA . ARG A 1 90 ? -0.384 0.124 -6.809 1.00 91.50 90 ARG A CA 1
ATOM 703 C C . ARG A 1 90 ? -0.843 -1.182 -6.173 1.00 91.50 90 ARG A C 1
ATOM 705 O O . ARG A 1 90 ? -0.060 -1.812 -5.465 1.00 91.50 90 ARG A O 1
ATOM 712 N N . LYS A 1 91 ? -2.083 -1.599 -6.436 1.00 92.56 91 LYS A N 1
ATOM 713 C CA . LYS A 1 91 ? -2.603 -2.906 -6.015 1.00 92.56 91 LYS A CA 1
ATOM 714 C C . LYS A 1 91 ? -1.746 -4.034 -6.581 1.00 92.56 91 LYS A C 1
ATOM 716 O O . LYS A 1 91 ? -1.302 -4.881 -5.817 1.00 92.56 91 LYS A O 1
ATOM 721 N N . ASN A 1 92 ? -1.481 -4.010 -7.887 1.00 89.81 92 ASN A N 1
ATOM 722 C CA . ASN A 1 92 ? -0.644 -5.007 -8.549 1.00 89.81 92 ASN A CA 1
ATOM 723 C C . ASN A 1 92 ? 0.753 -5.087 -7.905 1.00 89.81 92 ASN A C 1
ATOM 725 O O . ASN A 1 92 ? 1.198 -6.171 -7.531 1.00 89.81 92 ASN A O 1
ATOM 729 N N . CYS A 1 93 ? 1.394 -3.937 -7.671 1.00 89.50 93 CYS A N 1
ATOM 730 C CA . CYS A 1 93 ? 2.697 -3.893 -7.011 1.00 89.50 93 CYS A CA 1
ATOM 731 C C . CYS A 1 93 ? 2.674 -4.509 -5.608 1.00 89.50 93 CYS A C 1
ATOM 733 O O . CYS A 1 93 ? 3.561 -5.280 -5.261 1.00 89.50 93 CYS A O 1
ATOM 735 N N . LEU A 1 94 ? 1.657 -4.204 -4.801 1.00 91.12 94 LEU A N 1
ATOM 736 C CA . LEU A 1 94 ? 1.547 -4.738 -3.443 1.00 91.12 94 LEU A CA 1
ATOM 737 C C . LEU A 1 94 ? 1.234 -6.240 -3.412 1.00 91.12 94 LEU A C 1
ATOM 739 O O . LEU A 1 94 ? 1.811 -6.949 -2.592 1.00 91.12 94 LEU A O 1
ATOM 743 N N . VAL A 1 95 ? 0.357 -6.724 -4.297 1.00 89.75 95 VAL A N 1
ATOM 744 C CA . VAL A 1 95 ? -0.016 -8.149 -4.385 1.00 89.75 95 VAL A CA 1
ATOM 745 C C . VAL A 1 95 ? 1.172 -8.999 -4.831 1.00 89.75 95 VAL A C 1
ATOM 747 O O . VAL A 1 95 ? 1.450 -10.032 -4.230 1.00 89.75 95 VAL A O 1
ATOM 750 N N . ASN A 1 96 ? 1.911 -8.540 -5.841 1.00 84.62 96 ASN A N 1
ATOM 751 C CA . ASN A 1 96 ? 3.052 -9.274 -6.390 1.00 84.62 96 ASN A CA 1
ATOM 752 C C . ASN A 1 96 ? 4.383 -8.959 -5.691 1.00 84.62 96 ASN A C 1
ATOM 754 O O . ASN A 1 96 ? 5.419 -9.506 -6.063 1.00 84.62 96 ASN A O 1
ATOM 758 N N . GLY A 1 97 ? 4.378 -8.074 -4.689 1.00 83.50 97 GLY A N 1
ATOM 759 C CA . GLY A 1 97 ? 5.594 -7.631 -4.006 1.00 83.50 97 GLY A CA 1
ATOM 760 C C . GLY A 1 97 ? 6.586 -6.917 -4.930 1.00 83.50 97 GLY A C 1
ATOM 761 O O . GLY A 1 97 ? 7.788 -6.954 -4.677 1.00 83.50 97 GLY A O 1
ATOM 762 N N . LEU A 1 98 ? 6.097 -6.296 -6.007 1.00 79.06 98 LEU A N 1
ATOM 763 C CA . LEU A 1 98 ? 6.925 -5.588 -6.975 1.00 79.06 98 LEU A CA 1
ATOM 764 C C . LEU A 1 98 ? 7.314 -4.225 -6.409 1.00 79.06 98 LEU A C 1
ATOM 766 O O . LEU A 1 98 ? 6.472 -3.351 -6.187 1.00 79.06 98 LEU A O 1
ATOM 770 N N . ASP A 1 99 ? 8.612 -4.030 -6.218 1.00 75.12 99 ASP A N 1
ATOM 771 C CA . ASP A 1 99 ? 9.193 -2.713 -6.019 1.00 75.12 99 ASP A CA 1
ATOM 772 C C . ASP A 1 99 ? 9.581 -2.086 -7.374 1.00 75.12 99 ASP A C 1
ATOM 774 O O . ASP A 1 99 ? 9.361 -2.641 -8.455 1.00 75.12 99 ASP A O 1
ATOM 778 N N . LYS A 1 100 ? 10.163 -0.884 -7.342 1.00 74.00 100 LYS A N 1
ATOM 779 C CA . LYS A 1 100 ? 10.610 -0.192 -8.566 1.00 74.00 100 LYS A CA 1
ATOM 780 C C . LYS A 1 100 ? 11.657 -0.995 -9.346 1.00 74.00 100 LYS A C 1
ATOM 782 O O . LYS A 1 100 ? 11.749 -0.850 -10.566 1.00 74.00 100 LYS A O 1
ATOM 787 N N . ILE A 1 101 ? 12.439 -1.822 -8.654 1.00 74.75 101 ILE A N 1
ATOM 788 C CA . ILE A 1 101 ? 13.435 -2.696 -9.271 1.00 74.75 101 ILE A CA 1
ATOM 789 C C . ILE A 1 101 ? 12.716 -3.849 -9.971 1.00 74.75 101 ILE A C 1
ATOM 791 O O . ILE A 1 101 ? 12.963 -4.067 -11.151 1.00 74.75 101 ILE A O 1
ATOM 795 N N . GLY A 1 102 ? 11.769 -4.507 -9.303 1.00 75.00 102 GLY A N 1
ATOM 796 C CA . GLY A 1 102 ? 10.921 -5.560 -9.861 1.00 75.00 102 GLY A CA 1
ATOM 797 C C . GLY A 1 102 ? 10.207 -5.117 -11.135 1.00 75.00 102 GLY A C 1
ATOM 798 O O . GLY A 1 102 ? 10.317 -5.783 -12.157 1.00 75.00 102 GLY A O 1
ATOM 799 N N . LEU A 1 103 ? 9.600 -3.928 -11.126 1.00 79.56 103 LEU A N 1
ATOM 800 C CA . LEU A 1 103 ? 8.971 -3.335 -12.316 1.00 79.56 103 LEU A CA 1
ATOM 801 C C . LEU A 1 103 ? 9.952 -3.091 -13.472 1.00 79.56 103 LEU A C 1
ATOM 803 O O . LEU A 1 103 ? 9.571 -3.128 -14.640 1.00 79.56 103 LEU A O 1
ATOM 807 N N . THR A 1 104 ? 11.213 -2.793 -13.159 1.00 79.81 104 THR A N 1
ATOM 808 C CA . THR A 1 104 ? 12.260 -2.627 -14.176 1.00 79.81 104 THR A CA 1
ATOM 809 C C . THR A 1 104 ? 12.720 -3.984 -14.703 1.00 79.81 104 THR A C 1
ATOM 811 O O . THR A 1 104 ? 12.932 -4.138 -15.903 1.00 79.81 104 THR A O 1
ATOM 814 N N . LEU A 1 105 ? 12.828 -4.981 -13.823 1.00 80.56 105 LEU A N 1
ATOM 815 C CA . LEU A 1 105 ? 13.199 -6.351 -14.172 1.00 80.56 105 LEU A CA 1
ATOM 816 C C . LEU A 1 105 ? 12.154 -7.026 -15.063 1.00 80.56 105 LEU A C 1
ATOM 818 O O . LEU A 1 105 ? 12.536 -7.778 -15.953 1.00 80.56 105 LEU A O 1
ATOM 822 N N . GLU A 1 106 ? 10.867 -6.700 -14.916 1.00 84.00 106 GLU A N 1
ATOM 823 C CA . GLU A 1 106 ? 9.815 -7.145 -15.848 1.00 84.00 106 GLU A CA 1
ATOM 824 C C . GLU A 1 106 ? 10.067 -6.696 -17.297 1.00 84.00 106 GLU A C 1
ATOM 826 O O . GLU A 1 106 ? 9.540 -7.293 -18.231 1.00 84.00 106 GLU A O 1
ATOM 831 N N . LYS A 1 107 ? 10.902 -5.671 -17.499 1.00 87.00 107 LYS A N 1
ATOM 832 C CA . LYS A 1 107 ? 11.247 -5.120 -18.815 1.00 87.00 107 LYS A CA 1
ATOM 833 C C . LYS A 1 107 ? 12.634 -5.525 -19.300 1.00 87.00 107 LYS A C 1
ATOM 835 O O . LYS A 1 107 ? 13.126 -4.931 -20.256 1.00 87.00 107 LYS A O 1
ATOM 840 N N . VAL A 1 108 ? 13.282 -6.510 -18.672 1.00 89.56 108 VAL A N 1
ATOM 841 C CA . VAL A 1 108 ? 14.648 -6.939 -19.031 1.00 89.56 108 VAL A CA 1
ATOM 842 C C . VAL A 1 108 ? 14.790 -7.263 -20.517 1.00 89.56 108 VAL A C 1
ATOM 844 O O . VAL A 1 108 ? 15.781 -6.865 -21.131 1.00 89.56 108 VAL A O 1
ATOM 847 N N . ASP A 1 109 ? 13.795 -7.917 -21.113 1.00 90.88 109 ASP A N 1
ATOM 848 C CA . ASP A 1 109 ? 13.842 -8.295 -22.527 1.00 90.88 109 ASP A CA 1
ATOM 849 C C . ASP A 1 109 ? 13.740 -7.067 -23.443 1.00 90.88 109 ASP A C 1
ATOM 851 O O . ASP A 1 109 ? 14.489 -6.941 -24.412 1.00 90.88 109 ASP A O 1
ATOM 855 N N . GLU A 1 110 ? 12.865 -6.113 -23.105 1.00 91.50 110 GLU A N 1
ATOM 856 C CA . GLU A 1 110 ? 12.733 -4.843 -23.827 1.00 91.50 110 GLU A CA 1
ATOM 857 C C . GLU A 1 110 ? 13.997 -3.987 -23.702 1.00 91.50 110 GLU A C 1
ATOM 859 O O . GLU A 1 110 ? 14.450 -3.405 -24.690 1.00 91.50 110 GLU A O 1
ATOM 864 N N . ILE A 1 111 ? 14.586 -3.935 -22.502 1.00 89.94 111 ILE A N 1
ATOM 865 C CA . ILE A 1 111 ? 15.849 -3.237 -22.239 1.00 89.94 111 ILE A CA 1
ATOM 866 C C . ILE A 1 111 ? 16.958 -3.868 -23.084 1.00 89.94 111 ILE A C 1
ATOM 868 O O . ILE A 1 111 ? 17.640 -3.151 -23.810 1.00 89.94 111 ILE A O 1
ATOM 872 N N . SER A 1 112 ? 17.078 -5.197 -23.077 1.00 90.62 112 SER A N 1
ATOM 873 C CA . SER A 1 112 ? 18.098 -5.924 -23.847 1.00 90.62 112 SER A CA 1
ATOM 874 C C . SER A 1 112 ? 17.944 -5.710 -25.356 1.00 90.62 112 SER A C 1
ATOM 876 O O . SER A 1 112 ? 18.927 -5.492 -26.072 1.00 90.62 112 SER A O 1
ATOM 878 N N . ALA A 1 113 ? 16.706 -5.730 -25.857 1.00 92.75 113 ALA A N 1
ATOM 879 C CA . ALA A 1 113 ? 16.408 -5.463 -27.261 1.00 92.75 113 ALA A CA 1
ATOM 880 C C . ALA A 1 113 ? 16.740 -4.014 -27.652 1.00 92.75 113 ALA A C 1
ATOM 882 O O . ALA A 1 113 ? 17.328 -3.767 -28.710 1.00 92.75 113 ALA A O 1
ATOM 883 N N . PHE A 1 114 ? 16.395 -3.051 -26.794 1.00 91.81 114 PHE A N 1
ATOM 884 C CA . PHE A 1 114 ? 16.745 -1.648 -26.988 1.00 91.81 114 PHE A CA 1
ATOM 885 C C . PHE A 1 114 ? 18.262 -1.432 -26.974 1.00 91.81 114 PHE A C 1
ATOM 887 O O . PHE A 1 114 ? 18.778 -0.749 -27.856 1.00 91.81 114 PHE A O 1
ATOM 894 N N . GLU A 1 115 ? 18.979 -2.026 -26.018 1.00 90.31 115 GLU A N 1
ATOM 895 C CA . GLU A 1 115 ? 20.435 -1.915 -25.897 1.00 90.31 115 GLU A CA 1
ATOM 896 C C . GLU A 1 115 ? 21.149 -2.495 -27.117 1.00 90.31 115 GLU A C 1
ATOM 898 O O . GLU A 1 115 ? 22.002 -1.818 -27.687 1.00 90.31 115 GLU A O 1
ATOM 903 N N . THR A 1 116 ? 20.730 -3.676 -27.583 1.00 90.56 116 THR A N 1
ATOM 904 C CA . THR A 1 116 ? 21.263 -4.304 -28.806 1.00 90.56 116 THR A CA 1
ATOM 905 C C . THR A 1 116 ? 21.125 -3.362 -30.001 1.00 90.56 116 THR A C 1
ATOM 907 O O . THR A 1 116 ? 22.103 -3.031 -30.671 1.00 90.56 116 THR A O 1
ATOM 910 N N . LYS A 1 117 ? 19.913 -2.839 -30.215 1.00 91.50 117 LYS A N 1
ATOM 911 C CA . LYS A 1 117 ? 19.628 -1.904 -31.307 1.00 91.50 117 LYS A CA 1
ATOM 912 C C . LYS A 1 117 ? 20.400 -0.587 -31.167 1.00 91.50 117 LYS A C 1
ATOM 914 O O . LYS A 1 117 ? 20.812 0.001 -32.166 1.00 91.50 117 LYS A O 1
ATOM 919 N N . ARG A 1 118 ? 20.581 -0.091 -29.939 1.00 91.12 118 ARG A N 1
ATOM 920 C CA . ARG A 1 118 ? 21.333 1.140 -29.654 1.00 91.12 118 ARG A CA 1
ATOM 921 C C . ARG A 1 118 ? 22.808 0.971 -30.003 1.00 91.12 118 ARG A C 1
ATOM 923 O O . ARG A 1 118 ? 23.356 1.873 -30.626 1.00 91.12 118 ARG A O 1
ATOM 930 N N . SER A 1 119 ? 23.416 -0.159 -29.651 1.00 86.50 119 SER A N 1
ATOM 931 C CA . SER A 1 119 ? 24.810 -0.463 -29.988 1.00 86.50 119 SER A CA 1
ATOM 932 C C . SER A 1 119 ? 25.032 -0.601 -31.496 1.00 86.50 119 SER A C 1
ATOM 934 O O . SER A 1 119 ? 26.056 -0.157 -32.006 1.00 86.50 119 SER A O 1
ATOM 936 N N . GLU A 1 120 ? 24.061 -1.154 -32.230 1.00 86.25 120 GLU A N 1
ATOM 937 C CA . GLU A 1 120 ? 24.115 -1.242 -33.698 1.00 86.25 120 GLU A CA 1
ATOM 938 C C . GLU A 1 120 ? 24.001 0.130 -34.382 1.00 86.25 120 GLU A C 1
ATOM 940 O O . GLU A 1 120 ? 24.741 0.423 -35.320 1.00 86.25 120 GLU A O 1
ATOM 945 N N . LEU A 1 121 ? 23.071 0.980 -33.930 1.00 86.31 121 LEU A N 1
ATOM 946 C CA . LEU A 1 121 ? 22.790 2.274 -34.567 1.00 86.31 121 LEU A CA 1
ATOM 947 C C . LEU A 1 121 ? 23.727 3.398 -34.112 1.00 86.31 121 LEU A C 1
ATOM 949 O O . LEU A 1 121 ? 24.005 4.319 -34.880 1.00 86.31 121 LEU A O 1
ATOM 953 N N . TYR A 1 122 ? 24.178 3.349 -32.860 1.00 84.75 122 TYR A N 1
ATOM 954 C CA . TYR A 1 122 ? 24.923 4.421 -32.201 1.00 84.75 122 TYR A CA 1
ATOM 955 C C . TYR A 1 122 ? 26.127 3.877 -31.411 1.00 84.75 122 TYR A C 1
ATOM 957 O O . TYR A 1 122 ? 26.231 4.126 -30.206 1.00 84.75 122 TYR A O 1
ATOM 965 N N . PRO A 1 123 ? 27.074 3.177 -32.063 1.00 82.62 123 PRO A N 1
ATOM 966 C CA . PRO A 1 123 ? 28.186 2.504 -31.381 1.00 82.62 123 PRO A CA 1
ATOM 967 C C . PRO A 1 123 ? 29.081 3.449 -30.558 1.00 82.62 123 PRO A C 1
ATOM 969 O O . PRO A 1 123 ? 29.702 3.037 -29.584 1.00 82.62 123 PRO A O 1
ATOM 972 N N . TRP A 1 124 ? 29.126 4.746 -30.884 1.00 79.88 124 TRP A N 1
ATOM 973 C CA . TRP A 1 124 ? 29.891 5.748 -30.126 1.00 79.88 124 TRP A CA 1
ATOM 974 C C . TRP A 1 124 ? 29.270 6.128 -28.767 1.00 79.88 124 TRP A C 1
ATOM 976 O O . TRP A 1 124 ? 29.910 6.830 -27.983 1.00 79.88 124 TRP A O 1
ATOM 986 N N . LEU A 1 125 ? 28.031 5.706 -28.473 1.00 82.25 125 LEU A N 1
ATOM 987 C CA . LEU A 1 125 ? 27.371 5.912 -27.174 1.00 82.25 125 LEU A CA 1
ATOM 988 C C . LEU A 1 125 ? 27.663 4.799 -26.159 1.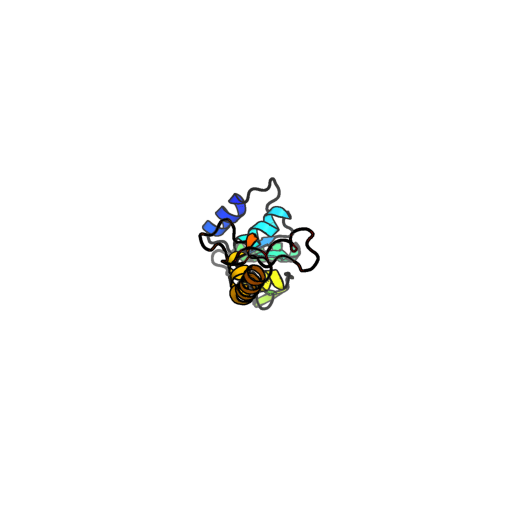00 82.25 125 LEU A C 1
ATOM 990 O O . LEU A 1 125 ? 27.228 4.904 -25.010 1.00 82.25 125 LEU A O 1
ATOM 994 N N . ASP A 1 126 ? 28.412 3.764 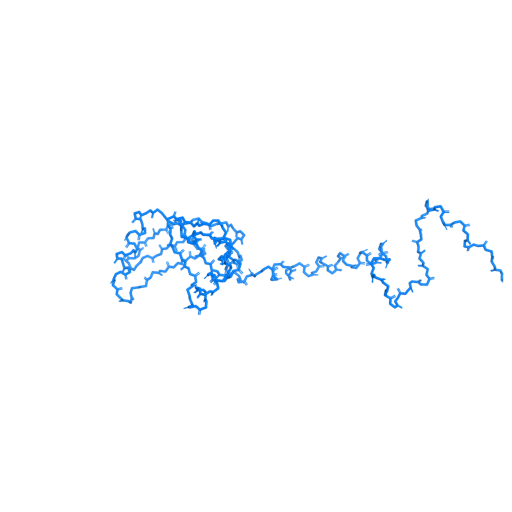-26.539 1.00 76.00 126 ASP A N 1
ATOM 995 C CA . ASP A 1 126 ? 28.816 2.666 -25.648 1.00 76.00 126 ASP A CA 1
ATOM 996 C C . ASP A 1 126 ? 30.065 3.005 -24.809 1.00 76.00 126 ASP A C 1
ATOM 998 O O . ASP A 1 126 ? 30.743 2.136 -24.259 1.00 76.00 126 ASP A O 1
ATOM 1002 N N . GLY A 1 127 ? 30.351 4.306 -24.673 1.00 68.00 127 GLY A N 1
ATOM 1003 C CA . GLY A 1 127 ? 31.528 4.849 -24.005 1.00 68.00 127 GLY A CA 1
ATOM 1004 C C . GLY A 1 127 ? 32.806 4.668 -24.827 1.00 68.00 127 GLY A C 1
ATOM 1005 O O . GLY A 1 127 ? 32.791 4.162 -25.947 1.00 68.00 127 GLY A O 1
ATOM 1006 N N . ALA A 1 128 ? 33.948 5.052 -24.250 1.00 57.91 128 ALA A N 1
ATOM 1007 C CA . ALA A 1 128 ? 35.256 4.628 -24.748 1.00 57.91 128 ALA A CA 1
ATOM 1008 C C . ALA A 1 128 ? 35.451 3.139 -24.416 1.00 57.91 128 ALA A C 1
ATOM 1010 O O . ALA A 1 128 ? 36.228 2.772 -23.535 1.00 57.91 128 ALA A O 1
ATOM 1011 N N . SER A 1 129 ? 34.655 2.274 -25.037 1.00 53.16 129 SER A N 1
ATOM 1012 C CA . SER A 1 129 ? 34.808 0.840 -24.874 1.00 53.16 129 SER A CA 1
ATOM 1013 C C . SER A 1 129 ? 36.096 0.397 -25.576 1.00 53.16 129 SER A C 1
ATOM 1015 O O . SER A 1 129 ? 36.507 0.957 -26.590 1.00 53.16 129 SER A O 1
ATOM 1017 N N . VAL A 1 130 ? 36.737 -0.649 -25.057 1.00 50.84 130 VAL A N 1
ATOM 1018 C CA . VAL A 1 130 ? 37.896 -1.308 -25.693 1.00 50.84 130 VAL A CA 1
ATOM 1019 C C . VAL A 1 130 ? 37.542 -1.910 -27.067 1.00 50.84 130 VAL A C 1
ATOM 1021 O O . VAL A 1 130 ? 38.413 -2.418 -27.765 1.00 50.84 130 VAL A O 1
ATOM 1024 N N . ARG A 1 131 ? 36.261 -1.870 -27.454 1.00 55.00 131 ARG A N 1
ATOM 1025 C CA . ARG A 1 131 ? 35.769 -2.181 -28.791 1.00 55.00 131 ARG A CA 1
ATOM 1026 C C . ARG A 1 131 ? 35.636 -0.876 -29.563 1.00 55.00 131 ARG A C 1
ATOM 1028 O O . ARG A 1 131 ? 34.549 -0.326 -29.704 1.00 55.00 131 ARG A O 1
ATOM 1035 N N . VAL A 1 132 ? 36.765 -0.383 -30.057 1.00 57.31 132 VAL A N 1
ATOM 1036 C CA . VAL A 1 132 ? 36.735 0.549 -31.183 1.00 57.31 132 VAL A CA 1
ATOM 1037 C C . VAL A 1 132 ? 36.273 -0.277 -32.389 1.00 57.31 132 VAL A C 1
ATOM 1039 O O . VAL A 1 132 ? 36.913 -1.289 -32.676 1.00 57.31 132 VAL A O 1
ATOM 1042 N N . PRO A 1 133 ? 35.152 0.059 -33.048 1.00 57.94 133 PRO A N 1
ATOM 1043 C CA . PRO A 1 133 ? 34.794 -0.578 -34.309 1.00 57.94 133 PRO A CA 1
ATOM 1044 C C . PRO A 1 133 ? 35.928 -0.355 -35.318 1.00 57.94 133 PRO A C 1
ATOM 1046 O O . PRO A 1 133 ? 36.412 0.772 -35.420 1.00 57.94 133 PRO A O 1
ATOM 1049 N N . ASP A 1 134 ? 36.333 -1.387 -36.067 1.00 56.97 134 ASP A N 1
ATOM 1050 C CA . ASP A 1 134 ? 37.349 -1.240 -37.127 1.00 56.97 134 ASP A CA 1
ATOM 1051 C C . ASP A 1 134 ? 36.917 -0.202 -38.181 1.00 56.97 134 ASP A C 1
ATOM 1053 O O . ASP A 1 134 ? 37.745 0.514 -38.741 1.00 56.97 134 ASP A O 1
ATOM 1057 N N . GLU A 1 135 ? 35.603 -0.057 -38.383 1.00 56.47 135 GLU A N 1
ATOM 1058 C CA . GLU A 1 135 ? 34.990 0.997 -39.184 1.00 56.47 135 GLU A CA 1
ATOM 1059 C C . GLU A 1 135 ? 33.861 1.677 -38.406 1.00 56.47 135 GLU A C 1
ATOM 1061 O O . GLU A 1 135 ? 32.881 1.054 -37.989 1.00 56.47 135 GLU A O 1
ATOM 1066 N N . VAL A 1 136 ? 33.972 2.994 -38.236 1.00 60.78 136 VAL A N 1
ATOM 1067 C CA . VAL A 1 136 ? 32.867 3.825 -37.754 1.00 60.78 136 VAL A CA 1
ATOM 1068 C C . VAL A 1 136 ? 32.059 4.256 -38.972 1.00 60.78 136 VAL A C 1
ATOM 1070 O O . VAL A 1 136 ? 32.453 5.171 -39.695 1.00 60.78 136 VAL A O 1
ATOM 1073 N N . MET A 1 137 ? 30.923 3.595 -39.204 1.00 55.03 137 MET A N 1
ATOM 1074 C CA . MET A 1 137 ? 29.971 3.987 -40.245 1.00 55.03 137 MET A CA 1
ATOM 1075 C C . MET A 1 137 ? 29.426 5.389 -39.944 1.00 55.03 137 MET A C 1
ATOM 1077 O O . MET A 1 137 ? 28.549 5.580 -39.102 1.00 55.03 137 MET A O 1
ATOM 1081 N N . MET A 1 138 ? 29.976 6.388 -40.630 1.00 57.97 138 MET A N 1
ATOM 1082 C CA . MET A 1 138 ? 29.433 7.742 -40.664 1.00 57.97 138 MET A CA 1
ATOM 1083 C C . MET A 1 138 ? 28.153 7.759 -41.506 1.00 57.97 138 MET A C 1
ATOM 1085 O O . MET A 1 138 ? 28.024 7.024 -42.484 1.00 57.97 138 MET A O 1
ATOM 1089 N N . TYR A 1 139 ? 27.208 8.634 -41.158 1.00 63.25 139 TYR A N 1
ATOM 1090 C CA . TYR A 1 139 ? 26.022 8.870 -41.984 1.00 63.25 139 TYR A CA 1
ATOM 1091 C C . TYR A 1 139 ? 26.429 9.212 -43.434 1.00 63.25 139 TYR A C 1
ATOM 1093 O O . TYR A 1 139 ? 27.377 9.982 -43.608 1.00 63.25 139 TYR A O 1
ATOM 1101 N N . PRO A 1 140 ? 25.710 8.733 -44.469 1.00 60.84 140 PRO A N 1
ATOM 1102 C CA . PRO A 1 140 ? 26.057 8.999 -45.873 1.00 60.84 140 PRO A CA 1
ATOM 1103 C C . PRO A 1 140 ? 26.136 10.495 -46.221 1.00 60.84 140 PRO A C 1
ATOM 1105 O O . PRO A 1 140 ? 26.932 10.907 -47.057 1.00 60.84 140 PRO A O 1
ATOM 1108 N N . GLU A 1 141 ? 25.333 11.311 -45.537 1.00 65.75 141 GLU A N 1
ATOM 1109 C CA . GLU A 1 141 ? 25.260 12.771 -45.686 1.00 65.75 141 GLU A CA 1
ATOM 1110 C C . GLU A 1 141 ? 26.270 13.519 -44.791 1.00 65.75 141 GLU A C 1
ATOM 1112 O O . GLU A 1 141 ? 26.261 14.749 -44.716 1.00 65.75 141 GLU A O 1
ATOM 1117 N N . SER A 1 142 ? 27.122 12.799 -44.053 1.00 64.31 142 SER A N 1
ATOM 1118 C CA . SER A 1 142 ? 28.114 13.417 -43.179 1.00 64.31 142 SER A CA 1
ATOM 1119 C C . SER A 1 142 ? 29.138 14.186 -44.022 1.00 64.31 142 SER A C 1
ATOM 1121 O O . SER A 1 142 ? 29.741 13.604 -44.930 1.00 64.31 142 SER A O 1
ATOM 1123 N N . PRO A 1 143 ? 29.430 15.463 -43.705 1.00 60.12 143 PRO A N 1
ATOM 1124 C CA . PRO A 1 143 ? 30.477 16.218 -44.393 1.00 60.12 143 PRO A CA 1
ATOM 1125 C C . PRO A 1 143 ? 31.872 15.587 -44.228 1.00 60.12 143 PRO A C 1
ATOM 1127 O O . PRO A 1 143 ? 32.787 15.944 -44.963 1.00 60.1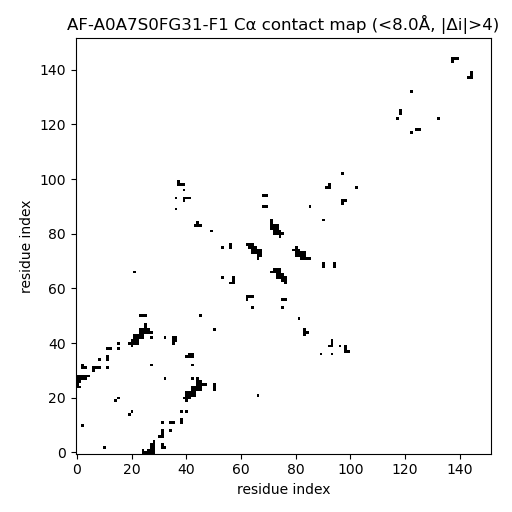2 143 PRO A O 1
ATOM 1130 N N . PHE A 1 144 ? 32.022 14.627 -43.307 1.00 55.66 144 PHE A N 1
ATOM 1131 C CA . PHE A 1 144 ? 33.256 13.892 -43.028 1.00 55.66 144 PHE A CA 1
ATOM 1132 C C . PHE A 1 144 ? 33.374 12.548 -43.774 1.00 55.66 144 PHE A C 1
ATOM 1134 O O . PHE A 1 144 ? 34.401 11.889 -43.669 1.00 55.66 144 PHE A O 1
ATOM 1141 N N . ALA A 1 145 ? 32.360 12.118 -44.536 1.00 56.22 145 ALA A N 1
ATOM 1142 C CA . ALA A 1 145 ? 32.348 10.803 -45.195 1.00 56.22 145 ALA A CA 1
ATOM 1143 C C . ALA A 1 145 ? 33.207 10.709 -46.480 1.00 56.22 145 ALA A C 1
ATOM 1145 O O . ALA A 1 145 ? 33.317 9.635 -47.065 1.00 56.22 145 ALA A O 1
ATOM 1146 N N 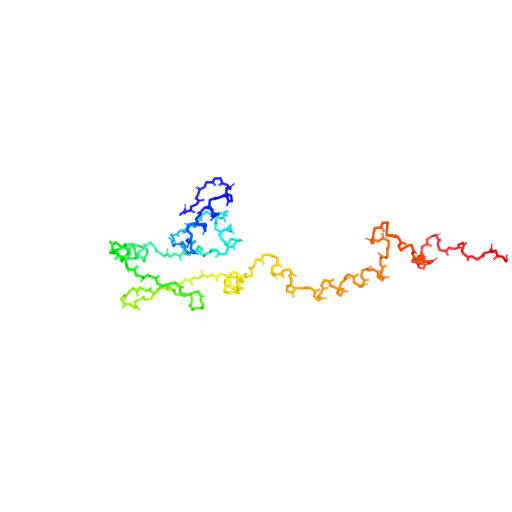. LYS A 1 146 ? 33.805 11.810 -46.961 1.00 51.44 146 LYS A N 1
ATOM 1147 C CA . LYS A 1 146 ? 34.396 11.889 -48.315 1.00 51.44 146 LYS A CA 1
ATOM 1148 C C . LYS A 1 146 ? 35.888 11.542 -48.452 1.00 51.44 146 LYS A C 1
ATOM 1150 O O . LYS A 1 146 ? 36.385 11.602 -49.571 1.00 51.44 146 LYS A O 1
ATOM 1155 N N . GLU A 1 147 ? 36.605 11.158 -47.395 1.00 51.66 147 GLU A N 1
ATOM 1156 C CA . GLU A 1 147 ? 38.080 11.027 -47.457 1.00 51.66 147 GLU A CA 1
ATOM 1157 C C . GLU A 1 147 ? 38.653 9.621 -47.186 1.00 51.66 147 GLU A C 1
ATOM 1159 O O . GLU A 1 147 ? 39.841 9.486 -46.912 1.00 51.66 147 GLU A O 1
ATOM 1164 N N . ALA A 1 148 ? 37.870 8.546 -47.325 1.00 51.47 148 ALA A N 1
ATOM 1165 C CA . ALA A 1 148 ? 38.358 7.177 -47.084 1.00 51.47 148 ALA A CA 1
ATOM 1166 C C . ALA A 1 148 ? 38.778 6.389 -48.348 1.00 51.47 148 ALA A C 1
ATOM 1168 O O . ALA A 1 148 ? 38.762 5.162 -48.340 1.00 51.47 148 ALA A O 1
ATOM 1169 N N . THR A 1 149 ? 39.178 7.047 -49.442 1.00 47.38 149 THR A N 1
ATOM 1170 C CA . THR A 1 149 ? 39.766 6.354 -50.610 1.00 47.38 149 THR A CA 1
ATOM 1171 C C . THR A 1 149 ? 40.919 7.142 -51.226 1.00 47.38 149 THR A C 1
ATOM 1173 O O . THR A 1 149 ? 40.714 7.859 -52.202 1.00 47.38 149 THR A O 1
ATOM 1176 N N . ALA A 1 150 ? 42.127 6.989 -50.673 1.00 41.56 150 ALA A N 1
ATOM 1177 C CA . ALA A 1 150 ? 43.396 7.087 -51.409 1.00 41.56 150 ALA A CA 1
ATOM 1178 C C . ALA A 1 150 ? 44.596 6.684 -50.525 1.00 41.56 150 ALA A C 1
ATOM 1180 O O . ALA A 1 150 ? 45.304 7.539 -50.001 1.00 41.56 150 ALA A O 1
ATOM 1181 N N . ALA A 1 151 ? 44.867 5.385 -50.405 1.00 33.25 151 ALA A N 1
ATOM 1182 C CA . ALA A 1 151 ? 46.226 4.878 -50.209 1.00 33.25 151 ALA A CA 1
ATOM 1183 C C . ALA A 1 151 ? 46.286 3.440 -50.745 1.00 33.25 151 ALA A C 1
ATOM 1185 O O . ALA A 1 151 ? 45.528 2.583 -50.296 1.00 33.25 151 ALA A O 1
ATOM 1186 N N . ALA A 1 152 ? 47.117 3.249 -51.770 1.00 35.09 152 ALA A N 1
ATOM 1187 C CA . ALA A 1 152 ? 47.480 1.962 -52.357 1.00 35.09 152 ALA A CA 1
ATOM 1188 C C . ALA A 1 152 ? 48.487 1.213 -51.474 1.00 35.09 152 ALA A C 1
ATOM 1190 O O . ALA A 1 152 ? 49.248 1.903 -50.754 1.00 35.09 152 ALA A O 1
#